Protein AF-A0A4V1TE41-F1 (afdb_monomer_lite)

Radius of gyration: 14.96 Å; chains: 1; bounding box: 38×27×33 Å

Secondary structure (DSSP, 8-state):
-EEEEEEEESSS-EEEEEEEE---BTTB-SS----EEEETTEEEE-------SSHHHHHHHHHHTPPP-

Sequence (69 aa):
MSLAEVTRLDDERFDQVIVKHLSPGKHWPGRKLHTLNGN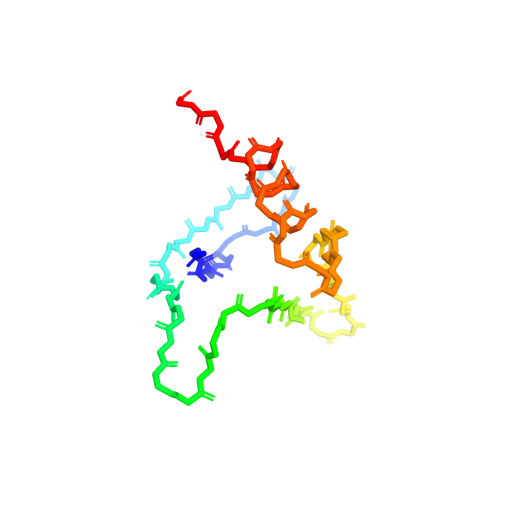GYMEAIDGSIIRPKWSFAAGIVDNFYKPGE

pLDDT: mean 81.91, std 8.61, range [51.84, 96.75]

Structure (mmCIF, N/CA/C/O backbone):
data_AF-A0A4V1TE41-F1
#
_entry.id   AF-A0A4V1TE41-F1
#
loop_
_atom_site.group_PDB
_atom_site.id
_atom_site.type_symbol
_atom_site.label_atom_id
_atom_site.label_alt_id
_atom_site.label_comp_id
_atom_site.label_asym_id
_atom_site.label_entity_id
_atom_site.label_seq_id
_atom_site.pdbx_PDB_ins_code
_atom_site.Cartn_x
_atom_site.Cartn_y
_atom_site.Cartn_z
_atom_site.occupancy
_atom_site.B_iso_or_equiv
_atom_site.auth_seq_id
_atom_site.auth_comp_id
_atom_site.auth_asym_id
_atom_site.auth_atom_id
_atom_site.pdbx_PDB_model_num
ATOM 1 N N . MET A 1 1 ? 5.739 1.635 -1.481 1.00 77.12 1 MET A N 1
ATOM 2 C CA . MET A 1 1 ? 4.293 1.558 -1.168 1.00 77.12 1 MET A CA 1
ATOM 3 C C . MET A 1 1 ? 4.121 1.802 0.319 1.00 77.12 1 MET A C 1
ATOM 5 O O . MET A 1 1 ? 4.993 1.392 1.074 1.00 77.12 1 MET A O 1
ATOM 9 N N . SER A 1 2 ? 3.057 2.476 0.739 1.00 84.12 2 SER A N 1
ATOM 10 C CA . SER A 1 2 ? 2.752 2.679 2.159 1.00 84.12 2 SER A CA 1
ATOM 11 C C . SER A 1 2 ? 1.698 1.662 2.578 1.00 84.12 2 SER A C 1
ATOM 13 O O . SER A 1 2 ? 0.652 1.582 1.946 1.00 84.12 2 SER A O 1
ATOM 15 N N . LEU A 1 3 ? 1.997 0.864 3.598 1.00 85.19 3 LEU A N 1
ATOM 16 C CA . LEU A 1 3 ? 1.000 0.085 4.315 1.00 85.19 3 LEU A CA 1
ATOM 17 C C . LEU A 1 3 ? 0.326 1.033 5.304 1.00 85.19 3 LEU A C 1
ATOM 19 O O . LEU A 1 3 ? 1.015 1.653 6.122 1.00 85.19 3 LEU A O 1
ATOM 23 N N . ALA A 1 4 ? -0.988 1.161 5.193 1.00 88.38 4 ALA A N 1
ATOM 24 C CA . ALA A 1 4 ? -1.798 1.994 6.061 1.00 88.38 4 ALA A CA 1
ATOM 25 C C . ALA A 1 4 ? -2.805 1.131 6.822 1.00 88.38 4 ALA A C 1
ATOM 27 O O . ALA A 1 4 ? -3.284 0.125 6.302 1.00 88.38 4 ALA A O 1
ATOM 28 N N . GLU A 1 5 ? -3.095 1.530 8.051 1.00 89.00 5 GLU A N 1
ATOM 29 C CA . GLU A 1 5 ? -4.177 0.983 8.858 1.00 89.00 5 GLU A CA 1
ATOM 30 C C . GLU A 1 5 ? -5.356 1.949 8.800 1.00 89.00 5 GLU A C 1
ATOM 32 O O . GLU A 1 5 ? -5.189 3.146 9.042 1.00 89.00 5 GLU A O 1
ATOM 37 N N . VAL A 1 6 ? -6.536 1.428 8.468 1.00 88.00 6 VAL A N 1
ATOM 38 C CA . VAL A 1 6 ? -7.785 2.188 8.503 1.00 88.00 6 VAL A CA 1
ATOM 39 C C . VAL A 1 6 ? -8.243 2.265 9.954 1.00 88.00 6 VAL A C 1
ATOM 41 O O . VAL A 1 6 ? -8.661 1.265 10.529 1.00 88.00 6 VAL A O 1
ATOM 44 N N . THR A 1 7 ? -8.153 3.451 10.550 1.00 92.69 7 THR A N 1
ATOM 45 C CA . THR A 1 7 ? -8.533 3.678 11.953 1.00 92.69 7 THR A CA 1
ATOM 46 C C . THR A 1 7 ? -10.009 4.033 12.102 1.00 92.69 7 THR A C 1
ATOM 48 O O . THR A 1 7 ? -10.560 3.911 13.194 1.00 92.69 7 THR A O 1
ATOM 51 N N . ARG A 1 8 ? -10.655 4.480 11.016 1.00 92.06 8 ARG A N 1
ATOM 52 C CA . ARG A 1 8 ? -12.091 4.769 10.961 1.00 92.06 8 ARG A CA 1
ATOM 53 C C . ARG A 1 8 ? -12.623 4.556 9.547 1.00 92.06 8 ARG A C 1
ATOM 55 O O . ARG A 1 8 ? -12.028 5.042 8.587 1.00 92.06 8 ARG A O 1
ATOM 62 N N . LEU A 1 9 ? -13.750 3.859 9.441 1.00 88.19 9 LEU A N 1
ATOM 63 C CA . LEU A 1 9 ? -14.512 3.705 8.205 1.00 88.19 9 LEU A CA 1
ATOM 64 C C . LEU A 1 9 ? -15.999 3.614 8.554 1.00 88.19 9 LEU A C 1
ATOM 66 O O . LEU A 1 9 ? -16.475 2.565 8.983 1.00 88.19 9 LEU A O 1
ATOM 70 N N . ASP A 1 10 ? -16.704 4.726 8.387 1.00 90.19 10 ASP A N 1
ATOM 71 C CA . ASP A 1 10 ? -18.156 4.828 8.529 1.00 90.19 10 ASP A CA 1
ATOM 72 C C . ASP A 1 10 ? -18.730 5.816 7.504 1.00 90.19 10 ASP A C 1
ATOM 74 O O . ASP A 1 10 ? -18.002 6.346 6.662 1.00 90.19 10 ASP A O 1
ATOM 78 N N . ASP A 1 11 ? -20.041 6.047 7.565 1.00 95.50 11 ASP A N 1
ATOM 79 C CA . ASP A 1 11 ? -20.765 6.876 6.597 1.00 95.50 11 ASP A CA 1
ATOM 80 C C . ASP A 1 11 ? -20.336 8.354 6.611 1.00 95.50 11 ASP A C 1
ATOM 82 O O . ASP A 1 11 ? -20.583 9.081 5.648 1.00 95.50 11 ASP A O 1
ATOM 86 N N . GLU A 1 12 ? -19.692 8.821 7.684 1.00 96.75 12 GLU A N 1
ATOM 87 C CA . GLU A 1 12 ? -19.295 10.221 7.835 1.00 96.75 12 GLU A CA 1
ATOM 88 C C . GLU A 1 12 ? -17.824 10.456 7.496 1.00 96.75 12 GLU A C 1
ATOM 90 O O . GLU A 1 12 ? -17.455 11.554 7.062 1.00 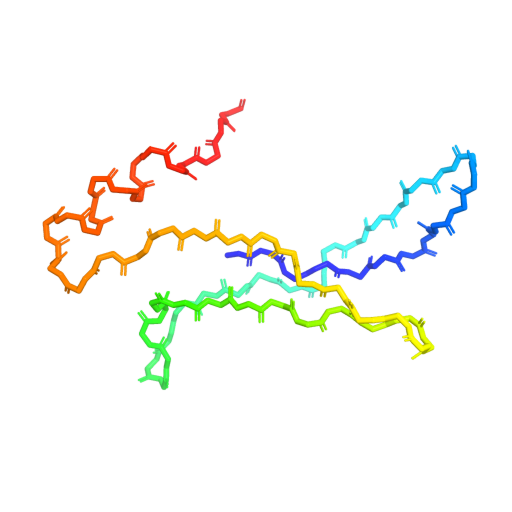96.75 12 GLU A O 1
ATOM 95 N N . ARG A 1 13 ? -16.957 9.470 7.761 1.00 93.56 13 ARG A N 1
ATOM 96 C CA . ARG A 1 13 ? -15.510 9.668 7.678 1.00 93.56 13 ARG A CA 1
ATOM 97 C C . ARG A 1 13 ? -14.733 8.392 7.380 1.00 93.56 13 ARG A C 1
ATOM 99 O O . ARG A 1 13 ? -15.021 7.301 7.867 1.00 93.56 13 ARG A O 1
ATOM 106 N N . PHE A 1 14 ? -13.641 8.611 6.659 1.00 92.44 14 PHE A N 1
ATOM 107 C CA . PHE A 1 14 ? -12.554 7.668 6.477 1.00 92.44 14 PHE A CA 1
ATOM 108 C C . PHE A 1 14 ? -11.255 8.269 7.023 1.00 92.44 14 PHE A C 1
ATOM 110 O O . PHE A 1 14 ? -10.851 9.346 6.581 1.00 92.44 14 PHE A O 1
ATOM 117 N N . ASP A 1 15 ? -10.602 7.566 7.949 1.00 94.38 15 ASP A N 1
ATOM 118 C CA . ASP A 1 15 ? -9.284 7.932 8.473 1.00 94.38 15 ASP A CA 1
ATOM 119 C C . ASP A 1 15 ? -8.325 6.743 8.381 1.00 94.38 15 ASP A C 1
ATOM 121 O O . ASP A 1 15 ? -8.701 5.591 8.621 1.00 94.38 15 ASP A O 1
ATOM 125 N N . GLN A 1 16 ? -7.058 7.036 8.092 1.00 93.25 16 GLN A N 1
ATOM 126 C CA . GLN A 1 16 ? -5.999 6.037 8.057 1.00 93.25 16 GLN A CA 1
ATOM 127 C C . GLN A 1 16 ? -4.665 6.606 8.536 1.00 93.25 16 GLN A C 1
ATOM 129 O O . GLN A 1 16 ? -4.380 7.796 8.372 1.00 93.25 16 GLN A O 1
ATOM 134 N N . VAL A 1 17 ? -3.813 5.728 9.059 1.00 95.38 17 VAL A N 1
ATOM 135 C CA . VAL A 1 17 ? -2.438 6.055 9.452 1.00 95.38 17 VAL A CA 1
ATOM 136 C C . VAL A 1 17 ? -1.452 5.167 8.711 1.00 95.38 17 VAL A C 1
ATOM 138 O O . VAL A 1 17 ? -1.670 3.969 8.548 1.00 95.38 17 VAL A O 1
ATOM 141 N N . ILE A 1 18 ? -0.341 5.741 8.245 1.00 94.06 18 ILE A N 1
ATOM 142 C CA . ILE A 1 18 ? 0.731 4.953 7.629 1.00 94.06 18 ILE A CA 1
ATOM 143 C C . ILE A 1 18 ? 1.470 4.208 8.739 1.00 94.06 18 ILE A C 1
ATOM 145 O O . ILE A 1 18 ? 2.138 4.825 9.564 1.00 94.06 18 ILE A O 1
ATOM 149 N N . VAL A 1 19 ? 1.398 2.879 8.720 1.00 94.19 19 VAL A N 1
ATOM 150 C CA . VAL A 1 19 ? 2.104 2.028 9.688 1.00 94.19 19 VAL A CA 1
ATOM 151 C C . VAL A 1 19 ? 3.502 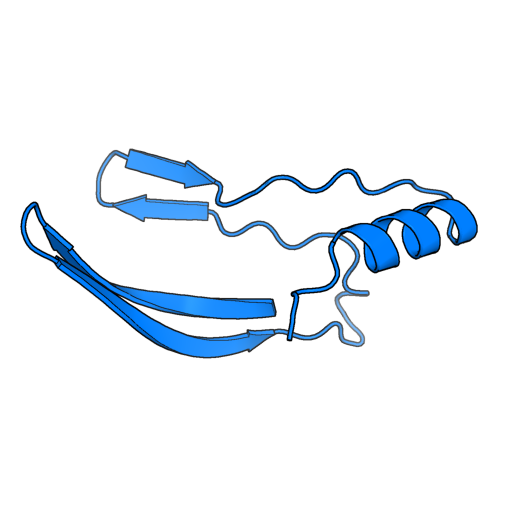1.659 9.206 1.00 94.19 19 VAL A C 1
ATOM 153 O O . VAL A 1 19 ? 4.410 1.452 10.012 1.00 94.19 19 VAL A O 1
ATOM 156 N N . LYS A 1 20 ? 3.708 1.562 7.885 1.00 90.31 20 LYS A N 1
ATOM 157 C CA . LYS A 1 20 ? 5.016 1.201 7.330 1.00 90.31 20 LYS A CA 1
ATOM 158 C C . LYS A 1 20 ? 5.172 1.599 5.872 1.00 90.31 20 LYS A C 1
ATOM 160 O O . LYS A 1 20 ? 4.296 1.346 5.053 1.00 90.31 20 LYS A O 1
ATOM 165 N N . HIS A 1 21 ? 6.350 2.089 5.504 1.00 87.12 21 HIS A N 1
ATOM 166 C CA . HIS A 1 21 ? 6.754 2.148 4.103 1.00 87.12 21 HIS A CA 1
ATOM 167 C C . HIS A 1 21 ? 7.434 0.837 3.703 1.00 87.12 21 HIS A C 1
ATOM 169 O O . HIS A 1 21 ? 8.456 0.443 4.263 1.00 87.12 21 HIS A O 1
ATOM 175 N N . LEU A 1 22 ? 6.839 0.148 2.735 1.00 84.69 22 LEU A N 1
ATOM 176 C CA . LEU A 1 22 ? 7.352 -1.085 2.161 1.00 84.69 22 LEU A CA 1
ATOM 177 C C . LEU A 1 22 ? 8.136 -0.768 0.889 1.00 84.69 22 LEU A C 1
ATOM 179 O O . LEU A 1 22 ? 7.618 -0.152 -0.056 1.00 84.69 22 LEU A O 1
ATOM 183 N N . SER A 1 23 ? 9.382 -1.228 0.882 1.00 83.62 23 SER A N 1
ATOM 184 C CA . SER A 1 23 ? 10.295 -1.169 -0.249 1.00 83.62 23 SER A CA 1
ATOM 185 C C . SER A 1 23 ? 10.799 -2.571 -0.610 1.00 83.62 23 SER A C 1
ATOM 187 O O . SER A 1 23 ? 10.815 -3.472 0.237 1.00 83.62 23 SER A O 1
ATOM 189 N N . PRO A 1 24 ? 11.190 -2.780 -1.876 1.00 85.75 24 PRO A N 1
ATOM 190 C CA . PRO A 1 24 ? 11.854 -4.007 -2.294 1.00 85.75 24 PRO A CA 1
ATOM 191 C C . PRO A 1 24 ? 13.121 -4.261 -1.468 1.00 85.75 24 PRO A C 1
ATOM 193 O O . PRO A 1 24 ? 13.818 -3.326 -1.078 1.00 85.75 24 PRO A O 1
ATOM 196 N N . GLY A 1 25 ? 13.449 -5.530 -1.244 1.00 83.69 25 GLY A N 1
ATOM 197 C CA . GLY A 1 25 ? 14.638 -5.944 -0.504 1.00 83.69 25 GLY A CA 1
ATOM 198 C C . GLY A 1 25 ? 15.249 -7.225 -1.060 1.00 83.69 25 GLY A C 1
ATOM 199 O O . GLY A 1 25 ? 14.752 -7.809 -2.021 1.00 83.69 25 GLY A O 1
ATOM 200 N N . LYS A 1 26 ? 16.321 -7.708 -0.423 1.00 84.81 26 LYS A N 1
ATOM 201 C CA . LYS A 1 26 ? 17.068 -8.898 -0.875 1.00 84.81 26 LYS A CA 1
ATOM 202 C C . LYS A 1 26 ? 16.180 -10.132 -1.094 1.00 84.81 26 LYS A C 1
ATOM 204 O O . LYS A 1 26 ? 16.426 -10.909 -2.008 1.00 84.81 26 LYS A O 1
ATOM 209 N N . HIS A 1 27 ? 15.151 -10.298 -0.266 1.00 84.50 27 HIS A N 1
ATOM 210 C CA . HIS A 1 27 ? 14.241 -11.448 -0.305 1.00 84.50 27 HIS A CA 1
ATOM 211 C C . HIS A 1 27 ? 12.975 -11.211 -1.138 1.00 84.50 27 HIS A C 1
ATOM 213 O O . HIS A 1 27 ? 12.226 -12.147 -1.396 1.00 84.50 27 HIS A O 1
ATOM 219 N N . TRP A 1 28 ? 12.734 -9.976 -1.581 1.00 82.00 28 TRP A N 1
ATOM 220 C CA . TRP A 1 28 ? 11.585 -9.622 -2.403 1.00 82.00 28 TRP A CA 1
ATOM 221 C C . TRP A 1 28 ? 11.965 -8.489 -3.363 1.00 82.00 28 TRP A C 1
ATOM 223 O O . TRP A 1 28 ? 12.035 -7.330 -2.950 1.00 82.00 28 TRP A O 1
ATOM 233 N N . PRO A 1 29 ? 12.155 -8.776 -4.662 1.00 77.81 29 PRO A N 1
ATOM 234 C CA . PRO A 1 29 ? 12.605 -7.787 -5.640 1.00 77.81 29 PRO A CA 1
ATOM 235 C C . PRO A 1 29 ? 11.504 -6.795 -6.058 1.00 77.81 29 PRO A C 1
ATOM 237 O O . PRO A 1 29 ? 11.637 -6.126 -7.078 1.00 77.81 29 PRO A O 1
ATOM 240 N N . GLY A 1 30 ? 10.396 -6.700 -5.312 1.00 73.88 30 GLY A N 1
ATOM 241 C CA . GLY A 1 30 ? 9.466 -5.578 -5.447 1.00 73.88 30 GLY A CA 1
ATOM 242 C C . GLY A 1 30 ? 8.435 -5.665 -6.564 1.00 73.88 30 GLY A C 1
ATOM 243 O O . GLY A 1 30 ? 7.728 -4.697 -6.811 1.00 73.88 30 GLY A O 1
ATOM 244 N N . ARG A 1 31 ? 8.349 -6.781 -7.295 1.00 66.88 31 ARG A N 1
ATOM 245 C CA . ARG A 1 31 ? 7.673 -6.773 -8.607 1.00 66.88 31 ARG A CA 1
ATOM 246 C C . ARG A 1 31 ? 6.144 -6.847 -8.575 1.00 66.88 31 ARG A C 1
ATOM 248 O O . ARG A 1 31 ? 5.557 -6.739 -9.648 1.00 66.88 31 ARG A O 1
ATOM 255 N N . LYS A 1 32 ? 5.528 -7.045 -7.405 1.00 72.00 32 LYS A N 1
ATOM 256 C CA . LYS A 1 32 ? 4.077 -7.043 -7.130 1.00 72.00 32 LYS A CA 1
ATOM 257 C C . LYS A 1 32 ? 3.873 -7.075 -5.615 1.00 72.00 32 LYS A C 1
ATOM 259 O O . LYS A 1 32 ? 4.389 -7.991 -4.976 1.00 72.00 32 LYS A O 1
ATOM 264 N N . LEU A 1 33 ? 3.143 -6.109 -5.065 1.00 75.31 33 LEU A N 1
ATOM 265 C CA . LEU A 1 33 ? 2.615 -6.163 -3.703 1.00 75.31 33 LEU A CA 1
ATOM 266 C C . LEU A 1 33 ? 1.110 -5.953 -3.807 1.00 75.31 33 LEU A C 1
ATOM 268 O O . LEU A 1 33 ? 0.687 -4.934 -4.343 1.00 75.31 33 LEU A O 1
ATOM 272 N N . HIS A 1 34 ? 0.337 -6.922 -3.333 1.00 74.12 34 HIS A N 1
ATOM 273 C CA . HIS A 1 34 ? -1.104 -6.787 -3.177 1.00 74.12 34 HIS A CA 1
ATOM 274 C C . HIS A 1 34 ? -1.404 -6.880 -1.692 1.00 74.12 34 HIS A C 1
ATOM 276 O O . HIS A 1 34 ? -0.921 -7.793 -1.019 1.00 74.12 34 HIS A O 1
ATOM 282 N N . THR A 1 35 ? -2.159 -5.917 -1.186 1.00 72.12 35 THR A N 1
ATOM 283 C CA . THR A 1 35 ? -2.730 -5.991 0.151 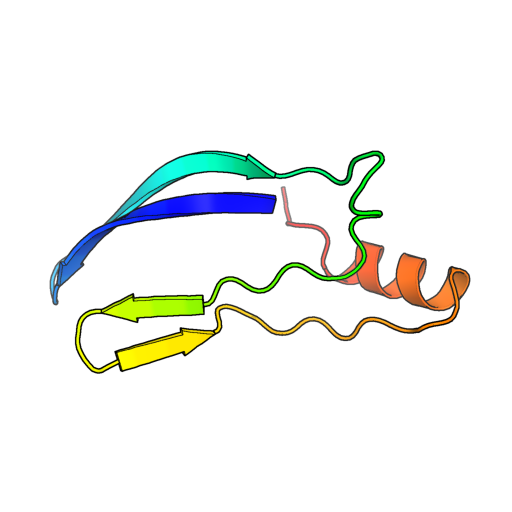1.00 72.12 35 THR A CA 1
ATOM 284 C C . THR A 1 35 ? -4.062 -6.712 0.042 1.00 72.12 35 THR A C 1
ATOM 286 O O . THR A 1 35 ? -4.904 -6.351 -0.779 1.00 72.12 35 THR A O 1
ATOM 289 N N . LEU A 1 36 ? -4.221 -7.761 0.843 1.00 73.81 36 LEU A N 1
ATOM 290 C CA . LEU A 1 36 ? -5.523 -8.349 1.111 1.00 73.81 36 LEU A CA 1
ATOM 291 C C . LEU A 1 36 ? -6.034 -7.684 2.387 1.00 73.81 36 LEU A C 1
ATOM 293 O O . LEU A 1 36 ? -5.492 -7.926 3.466 1.00 73.81 36 LEU A O 1
ATOM 297 N N . ASN A 1 37 ? -7.016 -6.805 2.242 1.00 76.94 37 ASN A N 1
ATOM 298 C CA . ASN A 1 37 ? -7.667 -6.141 3.361 1.00 76.94 37 ASN A CA 1
ATOM 299 C C . ASN A 1 37 ? -8.872 -6.987 3.777 1.00 76.94 37 ASN A C 1
ATOM 301 O O . ASN A 1 37 ? -9.680 -7.360 2.930 1.00 76.94 37 ASN A O 1
ATOM 305 N N . GLY A 1 38 ? -8.986 -7.300 5.066 1.00 79.19 38 GLY A N 1
ATOM 306 C CA . GLY A 1 38 ? -10.107 -8.060 5.617 1.00 79.19 38 GLY A CA 1
ATOM 307 C C . GLY A 1 38 ? -10.848 -7.254 6.678 1.00 79.19 38 GLY A C 1
ATOM 308 O O . GLY A 1 38 ? -10.213 -6.710 7.579 1.00 79.19 38 GLY A O 1
ATOM 309 N N . ASN A 1 39 ? -12.178 -7.202 6.597 1.00 75.94 39 ASN A N 1
ATOM 310 C CA . ASN A 1 39 ? -13.043 -6.698 7.665 1.00 75.94 39 ASN A CA 1
ATOM 311 C C . ASN A 1 39 ? -14.188 -7.692 7.914 1.00 75.94 39 ASN A C 1
ATOM 313 O O . ASN A 1 39 ? -15.222 -7.673 7.241 1.00 75.94 39 ASN A O 1
ATOM 317 N N . GLY A 1 40 ? -13.970 -8.617 8.851 1.00 80.69 40 GLY A N 1
ATOM 318 C CA . GLY A 1 40 ? -14.890 -9.723 9.104 1.00 80.69 40 GLY A CA 1
ATOM 319 C C . GLY A 1 40 ? -14.990 -10.653 7.895 1.00 80.69 40 GLY A C 1
ATOM 320 O O . GLY A 1 40 ? -14.026 -11.332 7.559 1.00 80.69 40 GLY A O 1
ATOM 321 N N . TYR A 1 41 ? -16.157 -10.678 7.247 1.00 81.19 41 TYR A N 1
ATOM 322 C CA . TYR A 1 41 ? -16.430 -11.523 6.075 1.00 81.19 41 TYR A CA 1
ATOM 323 C C . TYR A 1 41 ? -16.156 -10.837 4.730 1.00 81.19 41 TYR A C 1
ATOM 325 O O . TYR A 1 41 ? -16.360 -11.453 3.686 1.00 81.19 41 TYR A O 1
ATOM 333 N N . MET A 1 42 ? -15.741 -9.567 4.728 1.00 75.56 42 MET A N 1
ATOM 334 C CA . MET A 1 42 ? -15.385 -8.861 3.499 1.00 75.56 42 MET A CA 1
ATOM 335 C C . MET A 1 42 ? -13.880 -8.890 3.287 1.00 75.56 42 MET A C 1
ATOM 337 O O . MET A 1 42 ? -13.120 -8.390 4.116 1.00 75.56 42 MET A O 1
ATOM 341 N N . GLU A 1 43 ? -13.475 -9.430 2.143 1.00 78.44 43 GLU A N 1
ATOM 342 C CA . GLU A 1 43 ? -12.112 -9.352 1.639 1.00 78.44 43 GLU A CA 1
ATOM 343 C C . GLU A 1 43 ? -12.068 -8.380 0.459 1.00 78.44 43 GLU A C 1
ATOM 345 O O . GLU A 1 43 ? -12.841 -8.496 -0.494 1.00 78.44 43 GLU A O 1
ATOM 350 N N . ALA A 1 44 ? -11.155 -7.416 0.523 1.00 73.62 44 ALA A N 1
ATOM 351 C CA . ALA A 1 44 ? -10.928 -6.435 -0.524 1.00 73.62 44 ALA A CA 1
ATOM 352 C C . ALA A 1 44 ? -9.467 -6.475 -0.976 1.00 73.62 44 ALA A C 1
ATOM 354 O O . ALA A 1 44 ? -8.539 -6.536 -0.166 1.00 73.62 44 ALA A O 1
ATOM 355 N N . ILE A 1 45 ? -9.267 -6.416 -2.291 1.00 75.50 45 ILE A N 1
ATOM 356 C CA . ILE A 1 45 ? -7.948 -6.262 -2.902 1.00 75.50 45 ILE A CA 1
ATOM 357 C C . ILE A 1 45 ? -7.849 -4.822 -3.382 1.00 75.50 45 ILE A C 1
ATOM 359 O O . ILE A 1 45 ? -8.520 -4.440 -4.343 1.00 75.50 45 ILE A O 1
ATOM 363 N N . ASP A 1 46 ? -7.001 -4.034 -2.726 1.00 70.81 46 ASP A N 1
ATOM 364 C CA . ASP A 1 46 ? -6.769 -2.657 -3.147 1.00 70.81 46 ASP A CA 1
ATOM 365 C C . ASP A 1 46 ? -5.818 -2.613 -4.339 1.00 70.81 46 ASP A C 1
ATOM 367 O O . ASP A 1 46 ? -4.620 -2.888 -4.239 1.00 70.81 46 ASP A O 1
ATOM 371 N N . GLY A 1 47 ? -6.389 -2.232 -5.479 1.00 65.19 47 GLY A N 1
ATOM 372 C CA . GLY A 1 47 ? -5.660 -1.905 -6.691 1.00 65.19 47 GLY A CA 1
ATOM 373 C C . GLY A 1 47 ? -5.112 -3.111 -7.458 1.00 65.19 47 GLY A C 1
ATOM 374 O O . GLY A 1 47 ? -4.565 -4.081 -6.928 1.00 65.19 47 GLY A O 1
ATOM 375 N N . SER A 1 48 ? -5.192 -3.007 -8.782 1.00 67.81 48 SER A N 1
ATOM 376 C CA . SER A 1 48 ? -4.433 -3.857 -9.692 1.00 67.81 48 SER A CA 1
ATOM 377 C C . SER A 1 48 ? -3.615 -2.968 -10.622 1.00 67.81 48 SER A C 1
ATOM 37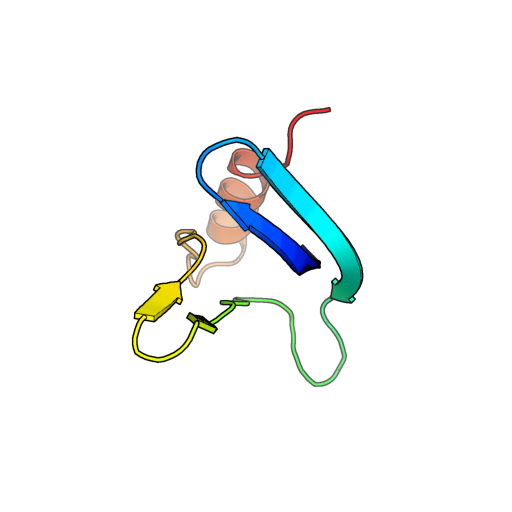9 O O . SER A 1 48 ? -4.108 -1.977 -11.154 1.00 67.81 48 SER A O 1
ATOM 381 N N . ILE A 1 49 ? -2.334 -3.300 -10.787 1.00 74.00 49 ILE A N 1
ATOM 382 C CA . ILE A 1 49 ? -1.457 -2.646 -11.759 1.00 74.00 49 ILE A CA 1
ATOM 383 C C . ILE A 1 49 ? -1.020 -3.712 -12.754 1.00 74.00 49 ILE A C 1
ATOM 385 O O . ILE A 1 49 ? -0.576 -4.799 -12.368 1.00 74.00 49 ILE A O 1
ATOM 389 N N . ILE A 1 50 ? -1.111 -3.400 -14.045 1.00 80.19 50 ILE A N 1
ATOM 390 C CA . ILE A 1 50 ? -0.565 -4.264 -15.092 1.00 80.19 50 ILE A CA 1
ATOM 391 C C . ILE A 1 50 ? 0.958 -4.283 -14.947 1.00 80.19 50 ILE A C 1
ATOM 393 O O . ILE A 1 50 ? 1.612 -3.250 -14.922 1.00 80.19 50 ILE A O 1
ATOM 397 N N . ARG A 1 51 ? 1.565 -5.467 -14.840 1.00 80.81 51 ARG A N 1
ATOM 398 C CA . ARG A 1 51 ? 3.013 -5.602 -14.610 1.00 80.81 51 ARG A CA 1
ATOM 399 C C . ARG A 1 51 ? 3.652 -6.533 -15.642 1.00 80.81 51 ARG A C 1
ATOM 401 O O . ARG A 1 51 ? 3.719 -7.745 -15.393 1.00 80.81 51 ARG A O 1
ATOM 408 N N . PRO A 1 52 ? 4.126 -5.988 -16.782 1.00 83.25 52 PRO A N 1
ATOM 409 C CA . PRO A 1 52 ? 4.782 -6.757 -17.835 1.00 83.25 52 PRO A CA 1
ATOM 410 C C . PRO A 1 52 ? 6.016 -7.518 -17.331 1.00 83.25 52 PRO A C 1
ATOM 412 O O . PRO A 1 52 ? 6.732 -7.073 -16.429 1.00 83.25 52 PRO A O 1
ATOM 415 N N . LYS A 1 53 ? 6.292 -8.685 -17.928 1.00 82.38 53 LYS A N 1
ATOM 416 C CA . LYS A 1 53 ? 7.492 -9.476 -17.596 1.00 82.38 53 LYS A CA 1
ATOM 417 C C . LYS A 1 53 ? 8.772 -8.820 -18.131 1.00 82.38 53 LYS A C 1
ATOM 419 O O . LYS A 1 53 ? 9.804 -8.893 -17.460 1.00 82.38 53 LYS A O 1
ATOM 424 N N . TRP A 1 54 ? 8.690 -8.146 -19.280 1.00 88.88 54 TRP A N 1
ATOM 425 C CA . TRP A 1 54 ? 9.808 -7.428 -19.895 1.00 88.88 54 TRP A CA 1
ATOM 426 C C . TRP A 1 54 ? 10.135 -6.140 -19.138 1.00 88.88 54 TRP A C 1
ATOM 428 O O . TRP A 1 54 ? 9.253 -5.324 -18.880 1.00 88.88 54 TRP A O 1
ATOM 438 N N . SER A 1 55 ? 11.411 -5.962 -18.790 1.00 79.94 55 SER A N 1
ATOM 439 C CA . SER A 1 55 ? 11.901 -4.850 -17.965 1.00 79.94 55 SER A CA 1
ATOM 440 C C . SER A 1 55 ? 11.636 -3.478 -18.585 1.00 79.94 55 SER A C 1
ATOM 442 O O . SER A 1 55 ? 11.210 -2.575 -17.872 1.00 79.94 55 SER A O 1
ATOM 444 N N . PHE A 1 56 ? 11.812 -3.330 -19.903 1.00 87.19 56 PHE A N 1
ATOM 445 C CA . PHE A 1 56 ? 11.541 -2.063 -20.592 1.00 87.19 56 PHE A CA 1
ATOM 446 C C . PHE A 1 56 ? 10.056 -1.673 -20.492 1.00 87.19 56 PHE A C 1
ATOM 448 O O . PHE A 1 56 ? 9.730 -0.549 -20.126 1.00 87.19 56 PHE A O 1
ATOM 455 N N . ALA A 1 57 ? 9.148 -2.624 -20.739 1.00 87.12 57 ALA A N 1
ATOM 456 C CA . ALA A 1 57 ? 7.710 -2.391 -20.669 1.00 87.12 57 ALA A CA 1
ATOM 457 C C . ALA A 1 57 ? 7.252 -2.137 -19.226 1.00 87.12 57 ALA A C 1
ATOM 459 O O . ALA A 1 57 ? 6.378 -1.309 -18.994 1.00 87.12 57 ALA A O 1
ATOM 460 N N . ALA A 1 58 ? 7.870 -2.805 -18.246 1.00 83.25 58 ALA A N 1
ATOM 461 C CA . ALA A 1 58 ? 7.623 -2.529 -16.835 1.00 83.25 58 ALA A CA 1
ATOM 462 C C . ALA A 1 58 ? 7.986 -1.081 -16.464 1.00 83.25 58 ALA A C 1
ATOM 464 O O . ALA A 1 58 ? 7.180 -0.424 -15.814 1.00 83.25 58 ALA A O 1
ATOM 465 N N . GLY A 1 59 ? 9.123 -0.565 -16.949 1.00 83.75 59 GLY A N 1
ATOM 466 C CA . GLY A 1 59 ? 9.535 0.824 -16.720 1.00 83.75 59 GLY A CA 1
ATOM 467 C C . GLY A 1 59 ? 8.580 1.864 -17.321 1.00 83.75 59 GLY A C 1
ATOM 468 O O . GLY A 1 59 ? 8.348 2.907 -16.714 1.00 83.75 59 GLY A O 1
ATOM 469 N N . ILE A 1 60 ? 7.971 1.566 -18.475 1.00 88.06 60 ILE A N 1
ATOM 470 C CA . ILE A 1 60 ? 6.927 2.419 -19.072 1.00 88.06 60 ILE A CA 1
ATOM 471 C C . ILE A 1 60 ? 5.703 2.481 -18.157 1.00 88.06 60 ILE A C 1
ATOM 473 O O . ILE A 1 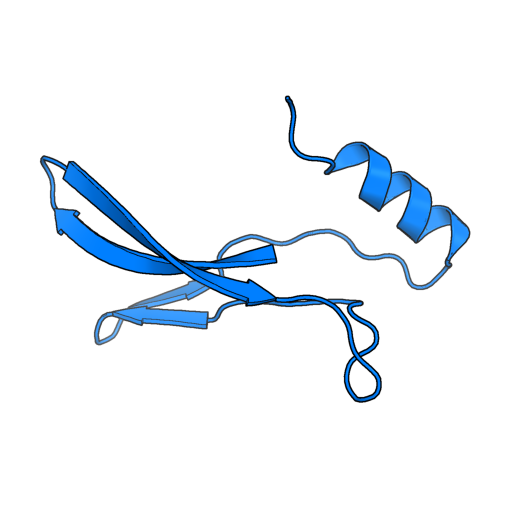60 ? 5.202 3.566 -17.863 1.00 88.06 60 ILE A O 1
ATOM 477 N N . VAL A 1 61 ? 5.241 1.322 -17.680 1.00 84.62 61 VAL A N 1
ATOM 478 C CA . VAL A 1 61 ? 4.084 1.260 -16.783 1.00 84.62 61 VAL A CA 1
ATOM 479 C C . VAL A 1 61 ? 4.382 1.952 -15.453 1.00 84.62 61 VAL A C 1
ATOM 481 O O . VAL A 1 61 ? 3.548 2.708 -14.968 1.00 84.62 61 VAL A O 1
ATOM 484 N N . ASP A 1 62 ? 5.579 1.770 -14.892 1.00 82.06 62 ASP A N 1
ATOM 485 C CA . ASP A 1 62 ? 5.999 2.484 -13.682 1.00 82.06 62 ASP A CA 1
ATOM 486 C C . ASP A 1 62 ? 5.895 3.996 -13.841 1.00 82.06 62 ASP A C 1
ATOM 488 O O . ASP A 1 62 ? 5.417 4.667 -12.934 1.00 82.06 62 ASP A O 1
ATOM 492 N N . ASN A 1 63 ? 6.293 4.533 -14.995 1.00 83.62 63 ASN A N 1
ATOM 493 C CA . ASN A 1 63 ? 6.185 5.962 -15.250 1.00 83.62 63 ASN A CA 1
ATOM 494 C C . ASN A 1 63 ? 4.729 6.442 -15.340 1.00 83.62 63 ASN A C 1
ATOM 496 O O . ASN A 1 63 ? 4.434 7.545 -14.895 1.00 83.62 63 ASN A O 1
ATOM 500 N N . PHE A 1 64 ? 3.832 5.622 -15.890 1.00 84.25 64 PHE A N 1
ATOM 501 C CA . PHE A 1 64 ? 2.412 5.958 -16.025 1.00 84.25 64 PHE A CA 1
ATOM 502 C C . PHE A 1 64 ? 1.676 5.985 -14.677 1.00 84.25 64 PHE A C 1
ATOM 504 O O . PHE A 1 64 ? 0.793 6.808 -14.476 1.00 84.25 64 PHE A O 1
ATOM 511 N N . TYR A 1 65 ? 2.054 5.101 -13.750 1.00 75.25 65 TYR A N 1
ATOM 512 C CA . TYR A 1 65 ? 1.460 5.000 -12.411 1.00 75.25 65 TYR A CA 1
ATOM 513 C C . TYR A 1 65 ? 2.273 5.722 -11.325 1.00 75.25 65 TYR A C 1
ATOM 515 O O . TYR A 1 65 ? 2.076 5.459 -10.135 1.00 75.25 65 TYR A O 1
ATOM 523 N N . LYS A 1 66 ? 3.201 6.615 -11.698 1.00 75.31 66 LYS A N 1
ATOM 524 C CA . LYS A 1 66 ? 3.846 7.493 -10.716 1.00 75.31 66 LYS A CA 1
ATOM 525 C C . LYS A 1 66 ? 2.765 8.339 -10.028 1.00 75.31 66 LYS A C 1
ATOM 527 O O . LYS A 1 66 ? 1.936 8.913 -10.732 1.00 75.31 66 LYS A O 1
ATOM 532 N N . PRO A 1 67 ? 2.754 8.421 -8.685 1.00 69.25 67 PRO A N 1
ATOM 533 C CA . PRO A 1 67 ? 1.881 9.356 -7.987 1.00 69.25 67 PRO A CA 1
ATOM 534 C C . PRO A 1 67 ? 2.124 10.774 -8.516 1.00 69.25 67 PRO A C 1
ATOM 536 O O . PRO A 1 67 ? 3.280 11.141 -8.738 1.00 69.25 67 PRO A O 1
ATOM 539 N N . GLY A 1 68 ? 1.053 11.537 -8.741 1.00 68.88 68 GLY A N 1
ATOM 540 C CA . GLY A 1 68 ? 1.171 12.974 -8.989 1.00 68.88 68 GLY A CA 1
ATOM 541 C C . GLY A 1 68 ? 1.753 13.679 -7.763 1.00 68.88 68 GLY A C 1
ATOM 542 O O . GLY A 1 68 ? 1.583 13.183 -6.646 1.00 68.88 68 GLY A O 1
ATOM 543 N N . GLU A 1 69 ? 2.468 14.782 -7.995 1.00 51.84 69 GLU A N 1
ATOM 544 C CA . GLU A 1 69 ? 2.905 15.695 -6.926 1.00 51.84 69 GLU A CA 1
ATOM 545 C C . GLU A 1 69 ? 1.714 16.336 -6.203 1.00 51.84 69 GLU A C 1
ATOM 547 O O . GLU A 1 69 ? 0.705 16.647 -6.883 1.00 51.84 69 GLU A O 1
#

Foldseek 3Di:
DFDWDFPDDDPPDTDIDGPDDDDADPVGNRQDDWDFDDDPPDTDTPDDFDGDPDPVVNVVSCVVPPDDD